Protein AF-Q8VH52-F1 (afdb_monomer)

Solvent-accessible surface area (backbone atoms only — not comparable to full-atom values): 9046 Å² total; per-residue (Å²): 134,91,80,90,78,45,67,49,81,44,83,46,61,55,98,94,57,79,72,43,77,44,71,49,80,47,92,81,76,90,81,81,52,74,69,54,49,55,52,47,55,60,57,56,54,27,77,76,33,94,82,58,62,75,75,91,72,54,71,69,55,52,51,52,53,51,50,51,53,51,50,55,52,49,52,54,51,50,51,51,52,51,34,35,74,73,63,80,37,84,81,51,71,66,61,52,50,51,53,51,52,60,60,67,69,57,79,91,70,61,67,69,62,49,50,54,53,49,52,53,52,51,52,51,54,51,50,52,53,49,50,50,53,50,52,53,51,51,49,55,52,48,55,56,61,74,74,105

Sequence (148 aa):
RMSIKAYVSTLMGVPGGTMGVMFTPLTVKYAYYDTERIGVDLIMKTCFSPNRVIGLSSDLQQVGGASARIQDALSTVLQYAEDVLSGKVSADNTVGRFLMSLVNQVPKIVPDDFETMLNSNINDLLMVTYLANLTQSQIALNEKLVNL

Organism: Mus musculus (NCBI:txid10090)

Foldseek 3Di:
DDDDWDWDWDWDDDVPDDIDIDTDTDDDDDDDDPVRVVVVVVQVVLVVDPVSDDDDDDPVVVVVVVVVVVVVVVVVVVVVVVCCVVVVDPDDPVVVVVVVVVVVVDDDDDVVVVVVVVVVVVVVVVVVVVVVVVVVVVVVVVVVVVVD

Mean predicted aligned error: 9.41 Å

Nearest PDB structures (foldseek):
  8ppl-assembly1_I4  TM=9.480E-01  e=5.159E-19  Homo sapiens
  1z2b-assembly1_E  TM=2.482E-01  e=8.030E-01  Rattus norvegicus
  3t9q-assembly1_B  TM=3.185E-01  e=6.478E+00  Bacillus subtilis
  3t91-assembly1_B  TM=2.754E-01  e=5.686E+00  Bacillus subtilis

Structure (mmCIF, N/CA/C/O backbone):
data_AF-Q8VH52-F1
#
_entry.id   AF-Q8VH52-F1
#
loop_
_atom_site.group_PDB
_atom_site.id
_atom_site.type_symbol
_atom_site.label_atom_id
_atom_site.label_alt_id
_atom_site.label_comp_id
_atom_site.label_asym_id
_atom_site.label_entity_id
_atom_site.label_seq_id
_atom_site.pdbx_PDB_ins_code
_atom_site.Cartn_x
_atom_site.Cartn_y
_atom_site.Cartn_z
_atom_site.occupancy
_atom_site.B_iso_or_equiv
_atom_site.auth_seq_id
_atom_site.auth_comp_id
_atom_site.auth_asym_id
_atom_site.auth_atom_id
_atom_site.pdbx_PDB_model_num
ATOM 1 N N . ARG A 1 1 ? 11.566 12.286 -22.609 1.00 43.44 1 ARG A N 1
ATOM 2 C CA . ARG A 1 1 ? 11.737 10.959 -21.963 1.00 43.44 1 ARG A CA 1
ATOM 3 C C . ARG A 1 1 ? 13.170 10.877 -21.452 1.00 43.44 1 ARG A C 1
ATOM 5 O O . ARG A 1 1 ? 14.073 10.953 -22.272 1.00 43.44 1 ARG A O 1
ATOM 12 N N . MET A 1 2 ? 13.378 10.814 -20.136 1.00 66.06 2 MET A N 1
ATOM 13 C CA . MET A 1 2 ? 14.716 10.700 -19.540 1.00 66.06 2 MET A CA 1
ATOM 14 C C . MET A 1 2 ? 15.215 9.262 -19.737 1.00 66.06 2 MET A C 1
ATOM 16 O O . MET A 1 2 ? 14.566 8.333 -19.264 1.00 66.06 2 MET A O 1
ATOM 20 N N . SER A 1 3 ? 16.314 9.056 -20.465 1.00 81.75 3 SER A N 1
ATOM 21 C CA . SER A 1 3 ? 16.916 7.726 -20.618 1.00 81.75 3 SER A CA 1
ATOM 22 C C . SER A 1 3 ? 18.096 7.583 -19.664 1.00 81.75 3 SER A C 1
ATOM 24 O O . SER A 1 3 ? 19.125 8.223 -19.873 1.00 81.75 3 SER A O 1
ATOM 26 N N . ILE A 1 4 ? 17.959 6.739 -18.643 1.00 87.56 4 ILE A N 1
ATOM 27 C CA . ILE A 1 4 ? 19.062 6.376 -17.748 1.00 87.56 4 ILE A CA 1
ATOM 28 C C . ILE A 1 4 ? 19.794 5.194 -18.378 1.00 87.56 4 ILE A C 1
ATOM 30 O O . ILE A 1 4 ? 19.190 4.160 -18.658 1.00 87.56 4 ILE A O 1
ATOM 34 N N . LYS A 1 5 ? 21.087 5.372 -18.654 1.00 90.94 5 LYS A N 1
ATOM 35 C CA . LYS A 1 5 ? 21.950 4.359 -19.267 1.00 90.94 5 LYS A CA 1
ATOM 36 C C . LYS A 1 5 ? 23.249 4.289 -18.476 1.00 90.94 5 LYS A C 1
ATOM 38 O O . LYS A 1 5 ? 23.826 5.330 -18.174 1.00 90.94 5 LYS A O 1
ATOM 43 N N . ALA A 1 6 ? 23.695 3.080 -18.160 1.00 92.00 6 ALA A N 1
ATOM 44 C CA . ALA A 1 6 ? 25.001 2.841 -17.562 1.00 92.00 6 ALA A CA 1
ATOM 45 C C . ALA A 1 6 ? 25.931 2.235 -18.612 1.00 92.00 6 ALA A C 1
ATOM 47 O O . ALA A 1 6 ? 25.495 1.444 -19.449 1.00 92.00 6 ALA A O 1
ATOM 48 N N . TYR A 1 7 ? 27.206 2.605 -18.562 1.00 93.06 7 TYR A N 1
ATOM 49 C CA . TYR A 1 7 ? 28.235 2.085 -19.452 1.00 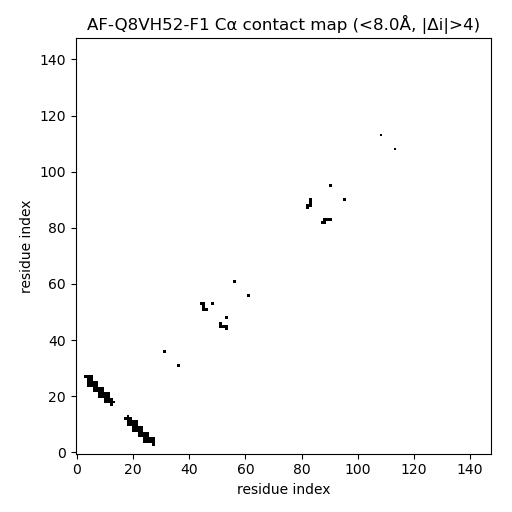93.06 7 TYR A CA 1
ATOM 50 C C . TYR A 1 7 ? 29.500 1.791 -18.655 1.00 93.06 7 TYR A C 1
ATOM 52 O O . TYR A 1 7 ? 29.804 2.501 -17.698 1.00 93.06 7 TYR A O 1
ATOM 60 N N . VAL A 1 8 ? 30.253 0.784 -19.086 1.00 93.44 8 VAL A N 1
ATOM 61 C CA . VAL A 1 8 ? 31.621 0.534 -18.621 1.00 93.44 8 VAL A CA 1
ATOM 62 C C . VAL A 1 8 ? 32.587 0.775 -19.776 1.00 93.44 8 VAL A C 1
ATOM 64 O O . VAL A 1 8 ? 32.347 0.307 -20.892 1.00 93.44 8 VAL A O 1
ATOM 67 N N . SER A 1 9 ? 33.651 1.542 -19.533 1.00 89.06 9 SER A N 1
ATOM 68 C CA . SER A 1 9 ? 34.693 1.765 -20.532 1.00 89.06 9 SER A CA 1
ATOM 69 C C . SER A 1 9 ? 35.636 0.568 -20.577 1.00 89.06 9 SER A C 1
ATOM 71 O O . SER A 1 9 ? 36.130 0.085 -19.561 1.00 89.06 9 SER A O 1
ATOM 73 N N . THR A 1 10 ? 35.884 0.077 -21.780 1.00 84.44 10 THR A N 1
ATOM 74 C CA . THR A 1 10 ? 36.853 -0.976 -22.058 1.00 84.44 10 THR A CA 1
ATOM 75 C C . THR A 1 10 ? 37.882 -0.389 -23.011 1.00 84.44 10 THR A C 1
ATOM 77 O O . THR A 1 10 ? 37.543 0.068 -24.106 1.00 84.44 10 THR A O 1
ATOM 80 N N . LEU A 1 11 ? 39.135 -0.326 -22.561 1.00 80.56 11 LEU A N 1
ATOM 81 C CA . LEU A 1 11 ? 40.247 0.122 -23.393 1.00 80.56 11 LEU A CA 1
ATOM 82 C C . LEU A 1 11 ? 40.489 -0.936 -24.466 1.00 80.56 11 LEU A C 1
ATOM 84 O O . LEU A 1 11 ? 40.694 -2.107 -24.152 1.00 80.56 11 LEU A O 1
ATOM 88 N N . MET A 1 12 ? 40.457 -0.518 -25.724 1.00 75.25 12 MET A N 1
ATOM 89 C CA . MET A 1 12 ? 40.732 -1.378 -26.861 1.00 75.25 12 MET A CA 1
ATOM 90 C C . MET A 1 12 ? 41.853 -0.733 -27.673 1.00 75.25 12 MET A C 1
ATOM 92 O O . MET A 1 12 ? 41.703 0.356 -28.221 1.00 75.25 12 MET A O 1
ATOM 96 N N . GLY A 1 13 ? 43.013 -1.377 -27.712 1.00 71.25 13 GLY A N 1
ATOM 97 C CA . GLY A 1 13 ? 44.184 -0.866 -28.412 1.00 71.25 13 GLY A CA 1
ATOM 98 C C . GLY A 1 13 ? 45.113 -2.000 -28.816 1.00 71.25 13 GLY A C 1
ATOM 99 O O . GLY A 1 13 ? 45.155 -3.042 -28.167 1.00 71.25 13 GLY A O 1
ATOM 100 N N . VAL A 1 14 ? 45.847 -1.788 -29.903 1.00 70.31 14 VAL A N 1
ATOM 101 C CA . VAL A 1 14 ? 46.898 -2.692 -30.387 1.00 70.31 14 VAL A CA 1
ATOM 102 C C . VAL A 1 14 ? 48.243 -2.175 -29.850 1.00 70.31 14 VAL A C 1
ATOM 104 O O . VAL A 1 14 ? 48.413 -0.951 -29.801 1.00 70.31 14 VAL A O 1
ATOM 107 N N . PRO A 1 15 ? 49.205 -3.030 -29.443 1.00 68.62 15 PRO A N 1
ATOM 108 C CA . PRO A 1 15 ? 50.511 -2.561 -28.978 1.00 68.62 15 PRO A CA 1
ATOM 109 C C . PRO A 1 15 ? 51.189 -1.674 -30.037 1.00 68.62 15 PRO A C 1
ATOM 111 O O . PRO A 1 15 ? 51.459 -2.133 -31.143 1.00 68.62 15 PRO A O 1
ATOM 114 N N . GLY A 1 16 ? 51.430 -0.398 -29.710 1.00 71.50 16 GLY A N 1
ATOM 115 C CA . GLY A 1 16 ? 52.060 0.587 -30.604 1.00 71.50 16 GLY A CA 1
ATOM 116 C C . GLY A 1 16 ? 51.114 1.476 -31.433 1.00 71.50 16 GLY A C 1
ATOM 117 O O . GLY A 1 16 ? 51.608 2.306 -32.190 1.00 71.50 16 GLY A O 1
ATOM 118 N N . GLY A 1 17 ? 49.786 1.343 -31.300 1.00 72.62 17 GLY A N 1
ATOM 119 C CA . GLY A 1 17 ? 48.789 2.170 -32.005 1.00 72.62 17 GLY A CA 1
ATOM 120 C C . GLY A 1 17 ? 47.932 3.064 -31.093 1.00 72.62 17 GLY A C 1
ATOM 121 O O . GLY A 1 17 ? 48.093 3.079 -29.873 1.00 72.62 17 GLY A O 1
ATOM 122 N N . THR A 1 18 ? 46.987 3.808 -31.683 1.00 68.56 18 THR A N 1
ATOM 123 C CA . THR A 1 18 ? 46.019 4.641 -30.944 1.00 68.56 18 THR A CA 1
ATOM 124 C C . THR A 1 18 ? 45.131 3.773 -30.052 1.00 68.56 18 THR A C 1
ATOM 126 O O . THR A 1 18 ? 44.459 2.860 -30.531 1.00 68.56 18 THR A O 1
ATOM 129 N N . MET A 1 19 ? 45.102 4.067 -28.751 1.00 71.00 19 MET A N 1
ATOM 130 C CA . MET A 1 19 ? 44.190 3.411 -27.815 1.00 71.00 19 MET A CA 1
ATOM 131 C C . MET A 1 19 ? 42.778 3.982 -27.985 1.00 71.00 19 MET A C 1
ATOM 133 O O . MET A 1 19 ? 42.537 5.153 -27.698 1.00 71.00 19 MET A O 1
ATOM 137 N N . GLY A 1 20 ? 41.847 3.161 -28.468 1.00 76.94 20 GLY A N 1
ATOM 138 C CA . GLY A 1 20 ? 40.423 3.471 -28.490 1.00 76.94 20 GLY A CA 1
ATOM 139 C C . GLY A 1 20 ? 39.759 3.120 -27.159 1.00 76.94 20 GLY A C 1
ATOM 140 O O . GLY A 1 20 ? 40.196 2.228 -26.432 1.00 76.94 20 GLY A O 1
ATOM 141 N N . VAL A 1 21 ? 38.669 3.810 -26.836 1.00 81.44 21 VAL A N 1
ATOM 142 C CA . VAL A 1 21 ? 37.789 3.450 -25.717 1.00 81.44 21 VAL A CA 1
ATOM 143 C C . VAL A 1 21 ? 36.444 3.002 -26.272 1.00 81.44 21 VAL A C 1
ATOM 145 O O . VAL A 1 21 ? 35.812 3.725 -27.039 1.00 81.44 21 VAL A O 1
ATOM 148 N N . MET A 1 22 ? 36.004 1.804 -25.893 1.00 86.44 22 MET A N 1
ATOM 149 C CA . MET A 1 22 ? 34.665 1.305 -26.192 1.00 86.44 22 MET A CA 1
ATOM 150 C C . MET A 1 22 ? 33.810 1.383 -24.930 1.00 86.44 22 MET A C 1
ATOM 152 O O . MET A 1 22 ? 34.266 1.035 -23.845 1.00 86.44 22 MET A O 1
ATOM 156 N N . PHE A 1 23 ? 32.564 1.831 -25.062 1.00 89.31 23 PHE A N 1
ATOM 157 C CA . PHE A 1 23 ? 31.602 1.832 -23.964 1.00 89.31 23 PHE A CA 1
ATOM 158 C C . PHE A 1 23 ? 30.639 0.662 -24.129 1.00 89.31 23 PHE A C 1
ATOM 160 O O . PHE A 1 23 ? 29.807 0.658 -25.036 1.00 89.31 23 PHE A O 1
ATOM 167 N N . THR A 1 24 ? 30.735 -0.320 -23.237 1.00 89.25 24 THR A N 1
ATOM 168 C CA . THR A 1 24 ? 29.814 -1.459 -23.217 1.00 89.25 24 THR A CA 1
ATOM 169 C C . THR A 1 24 ? 28.579 -1.087 -22.388 1.00 89.25 24 THR A C 1
ATOM 171 O O . THR A 1 24 ? 28.739 -0.709 -21.222 1.00 89.25 24 THR A O 1
ATOM 174 N N . PRO A 1 25 ? 27.354 -1.137 -22.949 1.00 91.44 25 PRO A N 1
ATOM 175 C CA . PRO A 1 25 ? 26.139 -0.781 -22.222 1.00 91.44 25 PRO A CA 1
ATOM 176 C C . PRO A 1 25 ? 25.805 -1.818 -21.145 1.00 91.44 25 PRO A C 1
ATOM 178 O O . PRO A 1 25 ? 25.885 -3.023 -21.378 1.00 91.44 25 PRO A O 1
ATOM 181 N N . LEU A 1 26 ? 25.375 -1.340 -19.979 1.00 92.56 26 LEU A N 1
ATOM 182 C CA . LEU A 1 26 ? 24.938 -2.157 -18.850 1.00 92.56 26 LEU A CA 1
ATOM 183 C C . LEU A 1 26 ? 23.438 -1.982 -18.595 1.00 92.56 26 LEU A C 1
ATOM 185 O O . LEU A 1 26 ? 22.868 -0.907 -18.799 1.00 92.56 26 LEU A O 1
ATOM 189 N N . THR A 1 27 ? 22.795 -3.048 -18.112 1.00 90.19 27 THR A N 1
ATOM 190 C CA . THR A 1 27 ? 21.394 -2.990 -17.676 1.00 90.19 27 THR A CA 1
ATOM 191 C C . THR A 1 27 ? 21.308 -2.315 -16.313 1.00 90.19 27 THR A C 1
ATOM 193 O O . THR A 1 27 ? 21.905 -2.784 -15.347 1.00 90.19 27 THR A O 1
ATOM 196 N N . VAL A 1 28 ? 20.535 -1.235 -16.228 1.00 92.06 28 VAL A N 1
ATOM 197 C CA . VAL A 1 28 ? 20.250 -0.543 -14.967 1.00 92.06 28 VAL A CA 1
ATOM 198 C C . VAL A 1 28 ? 18.956 -1.094 -14.382 1.00 92.06 28 VAL A C 1
ATOM 200 O O . VAL A 1 28 ? 17.958 -1.228 -15.090 1.00 92.06 28 VAL A O 1
ATOM 203 N N . LYS A 1 29 ? 18.965 -1.405 -13.087 1.00 91.94 29 LYS A N 1
ATOM 204 C CA . LYS A 1 29 ? 17.775 -1.764 -12.312 1.00 91.94 29 LYS A CA 1
ATOM 205 C C . LYS A 1 29 ? 17.755 -0.925 -11.043 1.00 91.94 29 LYS A C 1
ATOM 207 O O . LYS A 1 29 ? 18.807 -0.693 -10.453 1.00 91.94 29 LYS A O 1
ATOM 212 N N . TYR A 1 30 ? 16.571 -0.493 -10.627 1.00 89.38 30 TYR A N 1
ATOM 213 C CA . TYR A 1 30 ? 16.394 0.108 -9.312 1.00 89.38 30 TYR A CA 1
ATOM 214 C C . TYR A 1 30 ? 16.320 -1.003 -8.270 1.00 89.38 30 TYR A C 1
ATOM 216 O O . TYR A 1 30 ? 15.487 -1.901 -8.385 1.00 89.38 30 TYR A O 1
ATOM 224 N N . ALA A 1 31 ? 17.199 -0.935 -7.280 1.00 91.88 31 ALA A N 1
ATOM 225 C CA . ALA A 1 31 ? 17.077 -1.686 -6.043 1.00 91.88 31 ALA A CA 1
ATOM 226 C C . ALA A 1 31 ? 16.645 -0.691 -4.967 1.00 91.88 31 ALA A C 1
ATOM 228 O O . ALA A 1 31 ? 17.209 0.397 -4.899 1.00 91.88 31 ALA A O 1
ATOM 229 N N . TYR A 1 32 ? 15.631 -1.046 -4.188 1.00 91.38 32 TYR A N 1
ATOM 230 C CA . TYR A 1 32 ? 15.074 -0.191 -3.146 1.00 91.38 32 TYR A CA 1
ATOM 231 C C . TYR A 1 32 ? 14.832 -1.005 -1.881 1.00 91.38 32 TYR A C 1
ATOM 233 O O . TYR A 1 32 ? 14.557 -2.206 -1.946 1.00 91.38 32 TYR A O 1
ATOM 241 N N .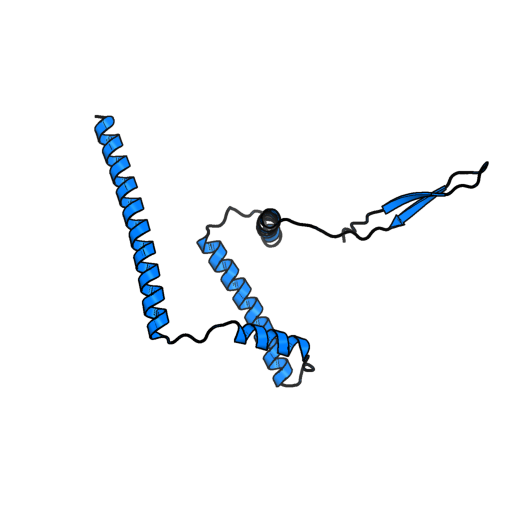 TYR A 1 33 ? 14.914 -0.329 -0.739 1.00 94.12 33 TYR A N 1
ATOM 242 C CA . TYR A 1 33 ? 14.511 -0.871 0.559 1.00 94.12 33 TYR A CA 1
ATOM 243 C C . TYR A 1 33 ? 13.040 -0.551 0.850 1.00 94.12 33 TYR A C 1
ATOM 245 O O . TYR A 1 33 ? 12.461 0.357 0.252 1.00 94.12 33 TYR A O 1
ATOM 253 N N . ASP A 1 34 ? 12.426 -1.263 1.796 1.00 88.75 34 ASP A N 1
ATOM 254 C CA . ASP A 1 34 ? 11.007 -1.064 2.123 1.00 88.75 34 ASP A CA 1
ATOM 255 C C . ASP A 1 34 ? 10.708 0.357 2.622 1.00 88.75 34 ASP A C 1
ATOM 257 O O . ASP A 1 34 ? 9.715 0.967 2.224 1.00 88.75 34 ASP A O 1
ATOM 261 N N . THR A 1 35 ? 11.600 0.936 3.429 1.00 91.62 35 THR A N 1
ATOM 262 C CA . THR A 1 35 ? 11.466 2.316 3.925 1.00 91.62 35 THR A CA 1
ATOM 263 C C . THR A 1 35 ? 11.601 3.348 2.807 1.00 91.62 35 THR A C 1
ATOM 265 O O . THR A 1 35 ? 10.836 4.313 2.756 1.00 91.62 35 THR A O 1
ATOM 268 N N . GLU A 1 36 ? 12.526 3.124 1.873 1.00 92.31 36 GLU A N 1
ATOM 269 C CA . GLU A 1 36 ? 12.703 3.965 0.689 1.00 92.31 36 GLU A CA 1
ATOM 270 C C . GLU A 1 36 ? 11.460 3.911 -0.198 1.00 92.31 36 GLU A C 1
ATOM 272 O O . GLU A 1 36 ? 10.959 4.950 -0.620 1.00 92.31 36 GLU A O 1
ATOM 277 N N . ARG A 1 37 ? 10.899 2.718 -0.416 1.00 90.81 37 ARG A N 1
ATOM 278 C CA . ARG A 1 37 ? 9.675 2.536 -1.199 1.00 90.81 37 ARG A CA 1
ATOM 279 C C . ARG A 1 37 ? 8.501 3.328 -0.623 1.00 90.81 37 ARG A C 1
ATOM 281 O O . ARG A 1 37 ? 7.771 3.950 -1.392 1.00 90.81 37 ARG A O 1
ATOM 288 N N . ILE A 1 38 ? 8.319 3.323 0.698 1.00 89.38 38 ILE A N 1
ATOM 289 C CA . ILE A 1 38 ? 7.255 4.093 1.364 1.00 89.38 38 ILE A CA 1
ATOM 290 C C . ILE A 1 38 ? 7.468 5.598 1.150 1.00 89.38 38 ILE A C 1
ATOM 292 O O . ILE A 1 38 ? 6.533 6.310 0.778 1.00 89.38 38 ILE A O 1
ATOM 296 N N . GLY A 1 39 ? 8.704 6.079 1.322 1.00 89.00 39 GLY A N 1
ATOM 297 C CA . GLY A 1 39 ? 9.049 7.480 1.071 1.00 89.00 39 GLY A CA 1
ATOM 298 C C . GLY A 1 39 ? 8.817 7.889 -0.386 1.00 89.00 39 GLY A C 1
ATOM 299 O O . GLY A 1 39 ? 8.228 8.935 -0.656 1.00 89.00 39 GLY A O 1
ATOM 300 N N . VAL A 1 40 ? 9.215 7.038 -1.334 1.00 91.19 40 VAL A N 1
ATOM 301 C CA . VAL A 1 40 ? 9.020 7.269 -2.769 1.00 91.19 40 VAL A CA 1
ATOM 302 C C . VAL A 1 40 ? 7.536 7.253 -3.145 1.00 91.19 40 VAL A C 1
ATOM 304 O O . VAL A 1 40 ? 7.132 8.117 -3.918 1.00 91.19 40 VAL A O 1
ATOM 307 N N . ASP A 1 41 ? 6.702 6.361 -2.590 1.00 88.12 41 ASP A N 1
ATOM 308 C CA . ASP A 1 41 ? 5.241 6.371 -2.824 1.00 88.12 41 ASP A CA 1
ATOM 309 C C . ASP A 1 41 ? 4.617 7.694 -2.359 1.00 88.12 41 ASP A C 1
ATOM 311 O O . ASP A 1 41 ? 3.809 8.288 -3.077 1.00 88.12 41 ASP A O 1
ATOM 315 N N . LEU A 1 42 ? 5.040 8.213 -1.199 1.00 86.94 42 LEU A N 1
ATOM 316 C CA . LEU A 1 42 ? 4.577 9.509 -0.701 1.00 86.94 42 LEU A CA 1
ATOM 317 C C . LEU A 1 42 ? 5.008 10.662 -1.620 1.00 86.94 42 LEU A C 1
ATOM 319 O O . LEU A 1 42 ? 4.188 11.513 -1.962 1.00 86.94 42 LEU A O 1
ATOM 323 N N . ILE A 1 43 ? 6.265 10.673 -2.073 1.00 89.94 43 ILE A N 1
ATOM 324 C CA . ILE A 1 43 ? 6.774 11.696 -3.000 1.00 89.94 43 ILE A CA 1
ATOM 325 C C . ILE A 1 43 ? 6.056 11.608 -4.351 1.00 89.94 43 ILE A C 1
ATOM 327 O O . ILE A 1 43 ? 5.689 12.638 -4.917 1.00 89.94 43 ILE A O 1
ATOM 331 N N . MET A 1 44 ? 5.795 10.400 -4.853 1.00 88.56 44 MET A N 1
ATOM 332 C CA . MET A 1 44 ? 5.135 10.162 -6.137 1.00 88.56 44 MET A CA 1
ATOM 333 C C . MET A 1 44 ? 3.713 10.728 -6.173 1.00 88.56 44 MET A C 1
ATOM 335 O O . MET A 1 44 ? 3.280 11.220 -7.218 1.00 88.56 44 MET A O 1
ATOM 339 N N . LYS A 1 45 ? 3.010 10.766 -5.032 1.00 85.88 45 LYS A N 1
ATOM 340 C CA . LYS A 1 45 ? 1.700 11.432 -4.931 1.00 85.88 45 LYS A CA 1
ATOM 341 C C . LYS A 1 45 ? 1.774 12.906 -5.351 1.00 85.88 45 LYS A C 1
ATOM 343 O O . LYS A 1 45 ? 0.807 13.430 -5.900 1.00 85.88 45 LYS A O 1
ATOM 348 N N . THR A 1 46 ? 2.925 13.565 -5.176 1.00 86.25 46 THR A N 1
ATOM 349 C CA . THR A 1 46 ? 3.138 14.996 -5.488 1.00 86.25 46 THR A CA 1
ATOM 350 C C . THR A 1 46 ? 2.948 15.301 -6.964 1.00 86.25 46 THR A C 1
ATOM 352 O O . THR A 1 46 ? 2.512 16.396 -7.314 1.00 86.25 46 THR A O 1
ATOM 355 N N . CYS A 1 47 ? 3.198 14.322 -7.834 1.00 85.69 47 CYS A N 1
ATOM 356 C CA . CYS A 1 47 ? 2.973 14.455 -9.269 1.00 85.69 47 CYS A CA 1
ATOM 357 C C . CYS A 1 47 ? 1.492 14.620 -9.638 1.00 85.69 47 CYS A C 1
ATOM 359 O O . CYS A 1 47 ? 1.205 15.180 -10.693 1.00 85.69 47 CYS A O 1
ATOM 361 N N . PHE A 1 48 ? 0.570 14.160 -8.788 1.00 82.06 48 PHE A N 1
ATOM 362 C CA . PHE A 1 48 ? -0.875 14.267 -9.005 1.00 82.06 48 PHE A CA 1
ATOM 363 C C . PHE A 1 48 ? -1.476 15.548 -8.403 1.00 82.06 48 PHE A C 1
ATOM 365 O O . PHE A 1 48 ? -2.625 15.875 -8.687 1.00 82.06 48 PHE A O 1
ATOM 372 N N . SER A 1 49 ? -0.712 16.290 -7.592 1.00 84.12 49 SER A N 1
ATOM 373 C CA . SER A 1 49 ? -1.141 17.579 -7.039 1.00 84.12 49 SER A CA 1
ATOM 374 C C . SER A 1 49 ? -0.910 18.701 -8.063 1.00 84.12 49 SER A C 1
ATOM 376 O O . SER A 1 49 ? 0.212 18.836 -8.562 1.00 84.12 49 SER A O 1
ATOM 378 N N . PRO A 1 50 ? -1.912 19.554 -8.359 1.00 82.00 50 PRO A N 1
ATOM 379 C CA . PRO A 1 50 ? -1.796 20.608 -9.372 1.00 82.00 50 PRO A CA 1
ATOM 380 C C . PRO A 1 50 ? -0.678 21.614 -9.064 1.00 82.00 50 PRO A C 1
ATOM 382 O O . PRO A 1 50 ? 0.020 22.059 -9.972 1.00 82.00 50 PRO A O 1
ATOM 385 N N . ASN A 1 51 ? -0.445 21.904 -7.781 1.00 85.19 51 ASN A N 1
ATOM 386 C CA . ASN A 1 51 ? 0.606 22.825 -7.341 1.00 85.19 51 ASN A CA 1
ATOM 387 C C . ASN A 1 51 ? 1.918 22.114 -6.971 1.00 85.19 51 ASN A C 1
ATOM 389 O O . ASN A 1 51 ? 2.845 22.773 -6.512 1.00 85.19 51 ASN A O 1
ATOM 393 N N . ARG A 1 52 ? 2.010 20.783 -7.140 1.00 83.25 52 ARG A N 1
ATOM 394 C CA . ARG A 1 52 ? 3.152 19.953 -6.701 1.00 83.25 52 ARG A CA 1
ATOM 395 C C . ARG A 1 52 ? 3.542 20.155 -5.233 1.00 83.25 52 ARG A C 1
ATOM 397 O O . ARG A 1 52 ? 4.707 20.035 -4.865 1.00 83.25 52 ARG A O 1
ATOM 404 N N . VAL A 1 53 ? 2.555 20.444 -4.394 1.00 79.38 53 VAL A N 1
ATOM 405 C CA . VAL A 1 53 ? 2.710 20.518 -2.942 1.00 79.38 53 VAL A CA 1
ATOM 406 C C . VAL A 1 53 ? 1.738 19.526 -2.327 1.00 79.38 53 VAL A C 1
ATOM 408 O O . VAL A 1 53 ? 0.570 19.472 -2.723 1.00 79.38 53 VAL A O 1
ATOM 411 N N . ILE A 1 54 ? 2.228 18.739 -1.373 1.00 80.75 54 ILE A N 1
ATOM 412 C CA . ILE A 1 54 ? 1.409 17.884 -0.515 1.00 80.75 54 ILE A CA 1
ATOM 413 C C . ILE A 1 54 ? 1.885 18.082 0.921 1.00 80.75 54 ILE A C 1
ATOM 415 O O . ILE A 1 54 ? 3.087 18.078 1.181 1.00 80.75 54 ILE A O 1
ATOM 419 N N . GLY A 1 55 ? 0.943 18.276 1.841 1.00 79.31 55 GLY A N 1
ATOM 420 C CA . GLY A 1 55 ? 1.215 18.192 3.273 1.00 79.31 55 GLY A CA 1
ATOM 421 C C . GLY A 1 55 ? 1.287 16.740 3.751 1.00 79.31 55 GLY A C 1
ATOM 422 O O . GLY A 1 55 ? 0.806 15.823 3.083 1.00 79.31 55 GLY A O 1
ATOM 423 N N . LEU A 1 56 ? 1.854 16.526 4.938 1.00 79.69 56 LEU A N 1
ATOM 424 C CA . LEU A 1 56 ? 1.763 15.232 5.615 1.00 79.69 56 LEU A CA 1
ATOM 425 C C . LEU A 1 56 ? 0.281 14.901 5.842 1.00 79.69 56 LEU A C 1
ATOM 427 O O . LEU A 1 56 ? -0.435 15.645 6.509 1.00 79.69 56 LEU A O 1
ATOM 431 N N . SER A 1 57 ? -0.188 13.821 5.217 1.00 81.69 57 SER A N 1
ATOM 432 C CA . SER A 1 57 ? -1.571 13.351 5.347 1.00 81.69 57 SER A CA 1
ATOM 433 C C . SER A 1 57 ? -1.728 12.593 6.660 1.00 81.69 57 SER A C 1
ATOM 435 O O . SER A 1 57 ? -0.814 11.856 7.033 1.00 81.69 57 SER A O 1
ATOM 437 N N . SER A 1 58 ? -2.881 12.716 7.322 1.00 89.56 58 SER A N 1
ATOM 438 C CA . SER A 1 58 ? -3.157 11.899 8.509 1.00 89.56 58 SER A CA 1
ATOM 439 C C . SER A 1 58 ? -3.249 10.418 8.142 1.00 89.56 58 SER A C 1
ATOM 441 O O . SER A 1 58 ? -3.623 10.072 7.018 1.00 89.56 58 SER A O 1
ATOM 443 N N . ASP A 1 59 ? -2.950 9.530 9.089 1.00 88.81 59 ASP A N 1
ATOM 444 C CA . ASP A 1 59 ? -2.964 8.084 8.836 1.00 88.81 59 ASP A CA 1
ATOM 445 C C . ASP A 1 59 ? -4.331 7.609 8.323 1.00 88.81 59 ASP A C 1
ATOM 447 O O . ASP A 1 59 ? -4.415 6.844 7.362 1.00 88.81 59 ASP A O 1
ATOM 451 N N . LEU A 1 60 ? -5.424 8.157 8.865 1.00 90.75 60 LEU A N 1
ATOM 452 C CA . LEU A 1 60 ? -6.777 7.835 8.410 1.00 90.75 60 LEU A CA 1
ATOM 453 C C . LEU A 1 60 ? -7.036 8.283 6.961 1.00 90.75 60 LEU A C 1
ATOM 455 O O . LEU A 1 60 ? -7.671 7.561 6.193 1.00 90.75 60 LEU A O 1
ATOM 459 N N . GLN A 1 61 ? -6.514 9.444 6.552 1.00 88.94 61 GLN A N 1
ATOM 460 C CA . GLN A 1 61 ? -6.591 9.880 5.154 1.00 88.94 61 GLN A CA 1
ATOM 461 C C . GLN A 1 61 ? -5.780 8.962 4.235 1.00 88.94 61 GLN A C 1
ATOM 463 O O . GLN A 1 61 ? -6.217 8.672 3.120 1.00 88.94 61 GLN A O 1
ATOM 468 N N . GLN A 1 62 ? -4.623 8.475 4.691 1.00 88.00 62 GLN A N 1
ATOM 469 C CA . GLN A 1 62 ? -3.825 7.519 3.923 1.00 88.00 62 GLN A CA 1
ATOM 470 C C . GLN A 1 62 ? -4.569 6.192 3.729 1.00 88.00 62 GLN A C 1
ATOM 472 O O . GLN A 1 62 ? -4.567 5.661 2.616 1.00 88.00 62 GLN A O 1
ATOM 477 N N . VAL A 1 63 ? -5.262 5.698 4.763 1.00 92.56 63 VAL A N 1
ATOM 478 C CA . VAL A 1 63 ? -6.129 4.508 4.681 1.00 92.56 63 VAL A CA 1
ATOM 479 C C . VAL A 1 63 ? -7.299 4.737 3.721 1.00 92.56 63 VAL A C 1
ATOM 481 O O . VAL A 1 63 ? -7.578 3.882 2.877 1.00 92.56 63 VAL A O 1
ATOM 484 N N . GLY A 1 64 ? -7.945 5.905 3.774 1.00 92.69 64 GLY A N 1
ATOM 485 C CA . GLY A 1 64 ? -9.001 6.274 2.826 1.00 92.69 64 GLY A CA 1
ATOM 486 C C . GLY A 1 64 ? -8.506 6.281 1.376 1.00 92.69 64 GLY A C 1
ATOM 487 O O . GLY A 1 64 ? -9.125 5.682 0.499 1.00 92.69 64 GLY A O 1
ATOM 488 N N . GLY A 1 65 ? -7.334 6.870 1.125 1.00 89.50 65 GLY A N 1
ATOM 489 C CA . GLY A 1 65 ? -6.706 6.865 -0.199 1.00 89.50 65 GLY A CA 1
ATOM 490 C C . GLY A 1 65 ? -6.292 5.467 -0.671 1.00 89.50 65 GLY A C 1
ATOM 491 O O . GLY A 1 65 ? -6.430 5.143 -1.848 1.00 89.50 65 GLY A O 1
ATOM 492 N N . ALA A 1 66 ? -5.811 4.606 0.230 1.00 90.50 66 ALA A N 1
ATOM 493 C CA . ALA A 1 66 ? -5.536 3.208 -0.092 1.00 90.50 66 ALA A CA 1
ATOM 494 C C . ALA A 1 66 ? -6.821 2.449 -0.461 1.00 90.50 66 ALA A C 1
ATOM 496 O O . ALA A 1 66 ? -6.817 1.695 -1.431 1.00 90.50 66 ALA A O 1
ATOM 497 N N . SER A 1 67 ? -7.919 2.710 0.250 1.00 94.44 67 SER A N 1
ATOM 498 C CA . SER A 1 67 ? -9.233 2.120 -0.029 1.00 94.44 67 SER A CA 1
ATOM 499 C C . SER A 1 67 ? -9.757 2.532 -1.407 1.00 94.44 67 SER A C 1
ATOM 501 O O . SER A 1 67 ? -10.204 1.676 -2.165 1.00 94.44 67 SER A O 1
ATOM 503 N N . ALA A 1 68 ? -9.611 3.809 -1.780 1.00 94.19 68 ALA A N 1
ATOM 504 C CA . ALA A 1 68 ? -9.948 4.290 -3.121 1.00 94.19 68 ALA A CA 1
ATOM 505 C C . ALA A 1 68 ? -9.107 3.599 -4.211 1.00 94.19 68 ALA A C 1
ATOM 507 O O . ALA A 1 68 ? -9.652 3.108 -5.194 1.00 94.19 68 ALA A O 1
ATOM 508 N N . ARG A 1 69 ? -7.788 3.446 -4.000 1.00 92.31 69 ARG A N 1
ATOM 509 C CA . ARG A 1 69 ? -6.922 2.698 -4.935 1.00 92.31 69 ARG A CA 1
ATOM 510 C C . ARG A 1 69 ? -7.364 1.240 -5.106 1.00 92.31 69 ARG A C 1
ATOM 512 O O . ARG A 1 69 ? -7.315 0.719 -6.217 1.00 92.31 69 ARG A O 1
ATOM 519 N N . ILE A 1 70 ? -7.776 0.576 -4.023 1.00 95.44 70 ILE A N 1
ATOM 520 C CA . ILE A 1 70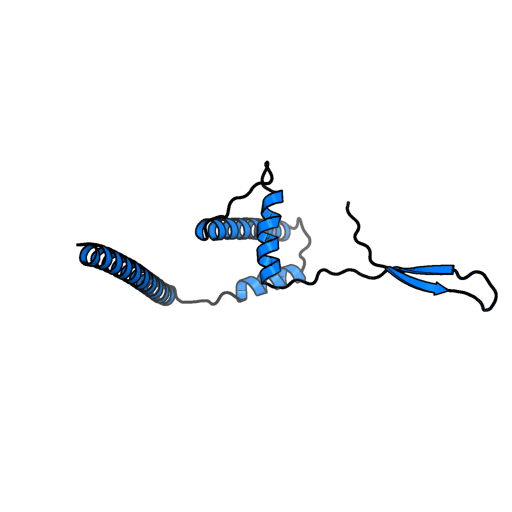 ? -8.302 -0.797 -4.076 1.00 95.44 70 ILE A CA 1
ATOM 521 C C . ILE A 1 70 ? -9.624 -0.828 -4.851 1.00 95.44 70 ILE A C 1
ATOM 523 O O . ILE A 1 70 ? -9.811 -1.709 -5.686 1.00 95.44 70 ILE A O 1
ATOM 527 N N . GLN A 1 71 ? -10.512 0.141 -4.623 1.00 95.75 71 GLN A N 1
ATOM 528 C CA . GLN A 1 71 ? -11.778 0.261 -5.345 1.00 95.75 71 GLN A CA 1
ATOM 529 C C . GLN A 1 71 ? -11.563 0.433 -6.856 1.00 95.75 71 GLN A C 1
ATOM 531 O O . GLN A 1 71 ? -12.191 -0.277 -7.640 1.00 95.75 71 GLN A O 1
ATOM 536 N N . ASP A 1 72 ? -10.642 1.305 -7.270 1.00 95.62 72 ASP A N 1
ATOM 537 C CA . ASP A 1 72 ? -10.314 1.525 -8.685 1.00 95.62 72 ASP A CA 1
ATOM 538 C C . ASP A 1 72 ? -9.726 0.264 -9.342 1.00 95.62 72 ASP A C 1
ATOM 540 O O . ASP A 1 72 ? -10.093 -0.114 -10.461 1.00 95.62 72 ASP A O 1
ATOM 544 N N . ALA A 1 73 ? -8.833 -0.432 -8.629 1.00 93.75 73 ALA A N 1
ATOM 545 C CA . ALA A 1 73 ? -8.257 -1.690 -9.093 1.00 93.75 73 ALA A CA 1
ATOM 546 C C . ALA A 1 73 ? -9.328 -2.783 -9.244 1.00 93.75 73 ALA A C 1
ATOM 548 O O . ALA A 1 73 ? -9.356 -3.478 -10.260 1.00 93.75 73 ALA A O 1
ATOM 549 N N . LEU A 1 74 ? -10.241 -2.905 -8.274 1.00 94.56 74 LEU A N 1
ATOM 550 C CA . LEU A 1 74 ? -11.367 -3.838 -8.342 1.00 94.56 74 LEU A CA 1
ATOM 551 C C . LEU A 1 74 ? -12.320 -3.497 -9.489 1.00 94.56 74 LEU A C 1
ATOM 553 O O . LEU A 1 74 ? -12.729 -4.403 -10.206 1.00 94.56 74 LEU A O 1
ATOM 557 N N . SER A 1 75 ? -12.622 -2.216 -9.710 1.00 95.56 75 SER A N 1
ATOM 558 C CA . SER A 1 75 ? -13.443 -1.762 -10.839 1.00 95.56 75 SER A CA 1
ATOM 559 C C . SER A 1 75 ? -12.840 -2.196 -12.181 1.00 95.56 75 SER A C 1
ATOM 561 O O . SER A 1 75 ? -13.527 -2.758 -13.032 1.00 95.56 75 SER A O 1
ATOM 563 N N . THR A 1 76 ? -11.519 -2.056 -12.331 1.00 93.25 76 THR A N 1
ATOM 564 C CA . THR A 1 76 ? -10.791 -2.507 -13.529 1.00 93.25 76 THR A CA 1
ATOM 565 C C . THR A 1 76 ? -10.879 -4.026 -13.721 1.00 93.25 76 THR A C 1
ATOM 567 O O . THR A 1 76 ? -11.076 -4.507 -14.837 1.00 93.25 76 THR A O 1
ATOM 570 N N . VAL A 1 77 ? -10.748 -4.796 -12.637 1.00 92.69 77 VAL A N 1
ATOM 571 C CA . VAL A 1 77 ? -10.846 -6.264 -12.671 1.00 92.69 77 VAL A CA 1
ATOM 572 C C . VAL A 1 77 ? -12.267 -6.733 -12.991 1.00 92.69 77 VAL A C 1
ATOM 574 O O . VAL A 1 77 ? -12.430 -7.666 -13.776 1.00 92.69 77 VAL A O 1
ATOM 577 N N . LEU A 1 78 ? -13.288 -6.089 -12.420 1.00 92.38 78 LEU A N 1
ATOM 578 C CA . LEU A 1 78 ? -14.694 -6.382 -12.703 1.00 92.38 78 LEU A CA 1
ATOM 579 C C . LEU A 1 78 ? -15.027 -6.100 -14.168 1.00 92.38 78 LEU A C 1
ATOM 581 O O . LEU A 1 78 ? -15.567 -6.974 -14.842 1.00 92.38 78 LEU A O 1
ATOM 585 N N . GLN A 1 79 ? -14.608 -4.942 -14.685 1.00 93.00 79 GLN A N 1
ATOM 586 C CA . GLN A 1 79 ? -14.777 -4.594 -16.094 1.00 93.00 79 GLN A CA 1
ATOM 587 C C . GLN A 1 79 ? -14.124 -5.639 -17.013 1.00 93.00 79 GLN A C 1
ATOM 589 O O . GLN A 1 79 ? -14.743 -6.107 -17.966 1.00 93.00 79 GLN A O 1
ATOM 594 N N . TYR A 1 80 ? -12.899 -6.070 -16.693 1.00 90.75 80 TYR A N 1
ATOM 595 C CA . TYR A 1 80 ? -12.221 -7.132 -17.438 1.00 90.75 80 TYR A CA 1
ATOM 596 C C . TYR A 1 80 ? -12.994 -8.460 -17.395 1.00 90.75 80 TYR A C 1
ATOM 598 O O . TYR A 1 80 ? -13.135 -9.123 -18.423 1.00 90.75 80 TYR A O 1
ATOM 606 N N . ALA A 1 81 ? -13.522 -8.849 -16.232 1.00 89.38 81 ALA A N 1
ATOM 607 C CA . ALA A 1 81 ? -14.305 -10.073 -16.093 1.00 89.38 81 ALA A CA 1
ATOM 608 C C . ALA A 1 81 ? -15.598 -10.033 -16.930 1.00 89.38 81 ALA A C 1
ATOM 610 O O . ALA A 1 81 ? -15.927 -11.017 -17.593 1.00 89.38 81 ALA A O 1
ATOM 611 N N . GLU A 1 82 ? -16.298 -8.896 -16.955 1.00 90.81 82 GLU A N 1
ATOM 612 C CA . GLU A 1 82 ? -17.494 -8.691 -17.782 1.00 90.81 82 GLU A CA 1
ATOM 613 C C . GLU A 1 82 ? -17.181 -8.706 -19.287 1.00 90.81 82 GLU A C 1
ATOM 615 O O . GLU A 1 82 ? -17.919 -9.297 -20.084 1.00 90.81 82 GLU A O 1
ATOM 620 N N . ASP A 1 83 ? -16.068 -8.102 -19.703 1.00 90.56 83 ASP A N 1
ATOM 621 C CA . ASP A 1 83 ? -15.656 -8.068 -21.109 1.00 90.56 83 ASP A CA 1
ATOM 622 C C . ASP A 1 83 ? -15.194 -9.444 -21.622 1.00 90.56 83 ASP A C 1
ATOM 624 O O . ASP A 1 83 ? -15.437 -9.787 -22.784 1.00 90.56 83 ASP A O 1
ATOM 628 N N . VAL A 1 84 ? -14.602 -10.274 -20.758 1.00 90.81 84 VAL A N 1
ATOM 629 C CA . VAL A 1 84 ? -14.306 -11.683 -21.068 1.00 90.81 84 VAL A CA 1
ATOM 630 C C . VAL A 1 84 ? -15.589 -12.516 -21.118 1.00 90.81 84 VAL A C 1
ATOM 632 O O . VAL A 1 84 ? -15.765 -13.308 -22.044 1.00 90.81 84 VAL A O 1
ATOM 635 N N . LEU A 1 85 ? -16.518 -12.318 -20.174 1.00 88.19 85 LEU A N 1
ATOM 636 C CA . LEU A 1 85 ? -17.792 -13.048 -20.138 1.00 88.19 85 LEU A CA 1
ATOM 637 C C . LEU A 1 85 ? -18.674 -12.737 -21.357 1.00 88.19 85 LEU A C 1
ATOM 639 O O . LEU A 1 85 ? -19.312 -13.632 -21.906 1.00 88.19 85 LEU A O 1
ATOM 643 N N . SER A 1 86 ? -18.684 -11.479 -21.805 1.00 90.19 86 SER A N 1
ATOM 644 C CA . SER A 1 86 ? -19.405 -11.037 -23.007 1.00 90.19 86 SER A CA 1
ATOM 645 C C . SER A 1 86 ? -18.697 -11.390 -24.323 1.00 90.19 86 SER A C 1
ATOM 647 O O . SER A 1 86 ? -19.227 -11.103 -25.396 1.00 90.19 86 SER A O 1
ATOM 649 N N . GLY A 1 87 ? -17.516 -12.014 -24.263 1.00 85.50 87 GLY A N 1
ATOM 650 C CA . GLY A 1 87 ? -16.755 -12.455 -25.433 1.00 85.50 87 GLY A CA 1
ATOM 651 C C . GLY A 1 87 ? -16.069 -11.330 -26.216 1.00 85.50 87 GLY A C 1
ATOM 652 O O . GLY A 1 87 ? -15.563 -11.579 -27.309 1.00 85.50 87 GLY A O 1
ATOM 653 N N . LYS A 1 88 ? -16.027 -10.100 -25.683 1.00 82.62 88 LYS A N 1
ATOM 654 C CA . LYS A 1 88 ? -15.311 -8.969 -26.302 1.00 82.62 88 LYS A CA 1
ATOM 655 C C . LYS A 1 88 ? -13.794 -9.132 -26.212 1.00 82.62 88 LYS A C 1
ATOM 657 O O . LYS A 1 88 ? -13.072 -8.634 -27.074 1.00 82.62 88 LYS A O 1
ATOM 662 N N . VAL A 1 89 ? -13.313 -9.804 -25.166 1.00 81.44 89 VAL A N 1
ATOM 663 C CA . VAL A 1 89 ? -11.890 -10.041 -24.898 1.00 81.44 89 VAL A CA 1
ATOM 664 C C . VAL A 1 89 ? -11.634 -11.544 -24.810 1.00 81.44 89 VAL A C 1
ATOM 666 O O . VAL A 1 89 ? -12.380 -12.272 -24.158 1.00 81.44 89 VAL A O 1
ATOM 669 N N . SER A 1 90 ? -10.564 -12.019 -25.457 1.00 82.25 90 SER A N 1
ATOM 670 C CA . SER A 1 90 ? -10.152 -13.423 -25.346 1.00 82.25 90 SER A CA 1
ATOM 671 C C . SER A 1 90 ? -9.759 -13.735 -23.906 1.00 82.25 90 SER A C 1
ATOM 673 O O . SER A 1 90 ? -8.919 -13.045 -23.327 1.00 82.25 90 SER A O 1
ATOM 675 N N . ALA A 1 91 ? -10.336 -14.797 -23.345 1.00 79.69 91 ALA A N 1
ATOM 676 C CA . ALA A 1 91 ? -10.014 -15.241 -21.998 1.00 79.69 91 ALA A CA 1
ATOM 677 C C . ALA A 1 91 ? -8.524 -15.604 -21.888 1.00 79.69 91 ALA A C 1
ATOM 679 O O . ALA A 1 91 ? -8.027 -16.454 -22.631 1.00 79.69 91 ALA A O 1
ATOM 680 N N . ASP A 1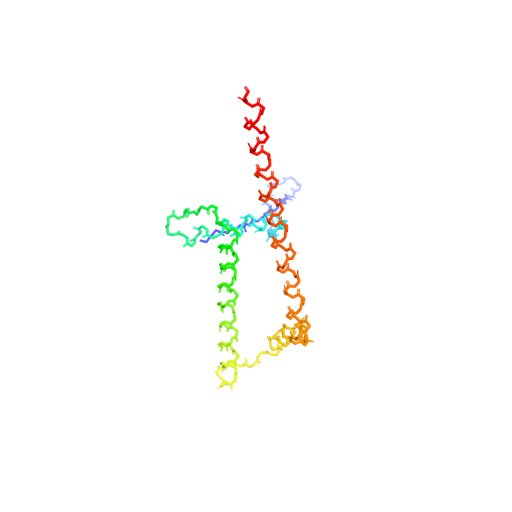 92 ? -7.818 -14.974 -20.947 1.00 87.69 92 ASP A N 1
ATOM 681 C CA . ASP A 1 92 ? -6.455 -15.351 -20.583 1.00 87.69 92 ASP A CA 1
ATOM 682 C C . ASP A 1 92 ? -6.484 -16.248 -19.338 1.00 87.69 92 ASP A C 1
ATOM 684 O O . ASP A 1 92 ? -6.849 -15.834 -18.233 1.00 87.69 92 ASP A O 1
ATOM 688 N N . ASN A 1 93 ? -6.063 -17.500 -19.512 1.00 87.00 93 ASN A N 1
ATOM 689 C CA . ASN A 1 93 ? -6.016 -18.490 -18.437 1.00 87.00 93 ASN A CA 1
ATOM 690 C C . ASN A 1 93 ? -5.034 -18.117 -17.313 1.00 87.00 93 ASN A C 1
ATOM 692 O O . ASN A 1 93 ? -5.179 -18.602 -16.190 1.00 87.00 93 ASN A O 1
ATOM 696 N N . THR A 1 94 ? -4.020 -17.292 -17.588 1.00 89.94 94 THR A N 1
ATOM 697 C CA . THR A 1 94 ? -3.074 -16.831 -16.563 1.00 89.94 94 THR A CA 1
ATOM 698 C C . THR A 1 94 ? -3.742 -15.838 -15.617 1.00 89.94 94 THR A C 1
ATOM 700 O O . THR A 1 94 ? -3.700 -16.033 -14.401 1.00 89.94 94 THR A O 1
ATOM 703 N N . VAL A 1 95 ? -4.454 -14.849 -16.164 1.00 88.19 95 VAL A N 1
ATOM 704 C CA . VAL A 1 95 ? -5.228 -13.869 -15.390 1.00 88.19 95 VAL A CA 1
ATOM 705 C C . VAL A 1 95 ? -6.335 -14.566 -14.604 1.00 88.19 95 VAL A C 1
ATOM 707 O O . VAL A 1 95 ? -6.464 -14.333 -13.405 1.00 88.19 95 VAL A O 1
ATOM 710 N N . GLY A 1 96 ? -7.060 -15.507 -15.221 1.00 88.19 96 GLY A N 1
ATOM 711 C CA . GLY A 1 96 ? -8.078 -16.303 -14.526 1.00 88.19 96 GLY A CA 1
ATOM 712 C C . GLY A 1 96 ? -7.531 -17.067 -13.312 1.00 88.19 96 GLY A C 1
ATOM 713 O O . GLY A 1 96 ? -8.158 -17.084 -12.252 1.00 88.19 96 GLY A O 1
ATOM 714 N N . ARG A 1 97 ? -6.320 -17.639 -13.411 1.00 91.69 97 ARG A N 1
ATOM 715 C CA . ARG A 1 97 ? -5.649 -18.285 -12.268 1.00 91.69 97 ARG A CA 1
ATOM 716 C C . ARG A 1 97 ? -5.256 -17.293 -11.178 1.00 91.69 97 ARG A C 1
ATOM 718 O O . ARG A 1 97 ? -5.412 -17.619 -10.003 1.00 91.69 97 ARG A O 1
ATOM 725 N N . PHE A 1 98 ? -4.765 -16.109 -11.541 1.00 91.75 98 PHE A N 1
ATOM 726 C CA . PHE A 1 98 ? -4.447 -15.073 -10.556 1.00 91.75 98 PHE A CA 1
ATOM 727 C C . PHE A 1 98 ? -5.695 -14.596 -9.810 1.00 91.75 98 PHE A C 1
ATOM 729 O O . PHE A 1 98 ? -5.653 -14.492 -8.587 1.00 91.75 98 PHE A O 1
ATOM 736 N N . LEU A 1 99 ? -6.817 -14.404 -10.510 1.00 89.75 99 LEU A N 1
ATOM 737 C CA . LEU A 1 99 ? -8.096 -14.043 -9.892 1.00 89.75 99 LEU A CA 1
ATOM 738 C C . LEU A 1 99 ? -8.608 -15.141 -8.954 1.00 89.75 99 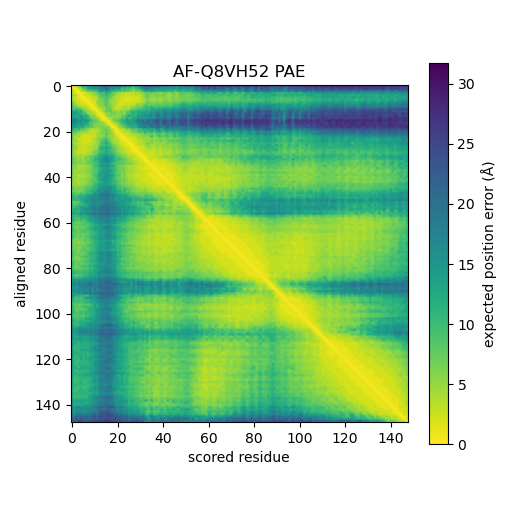LEU A C 1
ATOM 740 O O . LEU A 1 99 ? -9.006 -14.853 -7.828 1.00 89.75 99 LEU A O 1
ATOM 744 N N . MET A 1 100 ? -8.529 -16.406 -9.372 1.00 90.81 100 MET A N 1
ATOM 745 C CA . MET A 1 100 ? -8.927 -17.530 -8.523 1.00 90.81 100 MET A CA 1
ATOM 746 C C . MET A 1 100 ? -8.041 -17.646 -7.274 1.00 90.81 100 MET A C 1
ATOM 748 O O . MET A 1 100 ? -8.542 -17.873 -6.175 1.00 90.81 100 MET A O 1
ATOM 752 N N . SER A 1 101 ? -6.724 -17.463 -7.423 1.00 92.88 101 SER A N 1
ATOM 753 C CA . SER A 1 101 ? -5.788 -17.446 -6.292 1.00 92.88 101 SER A CA 1
ATOM 754 C C . SER A 1 101 ? -6.107 -16.311 -5.318 1.00 92.88 101 SER A C 1
ATOM 756 O O . SER A 1 101 ? -6.136 -16.542 -4.113 1.00 92.88 101 SER A O 1
ATOM 758 N N . LEU A 1 102 ? -6.419 -15.114 -5.828 1.00 91.62 102 LEU A N 1
ATOM 759 C CA . LEU A 1 102 ? -6.787 -13.959 -5.010 1.00 91.62 102 LEU A CA 1
ATOM 760 C C . LEU A 1 102 ? 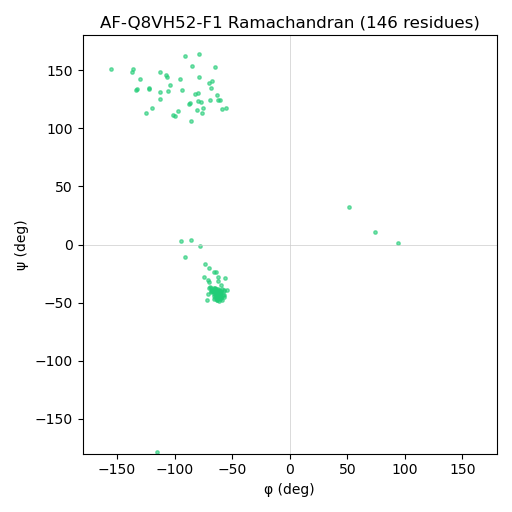-8.042 -14.229 -4.164 1.00 91.62 102 LEU A C 1
ATOM 762 O O . LEU A 1 102 ? -8.037 -13.966 -2.966 1.00 91.62 102 LEU A O 1
ATOM 766 N N . VAL A 1 103 ? -9.098 -14.791 -4.760 1.00 90.19 103 VAL A N 1
ATOM 767 C CA . VAL A 1 103 ? -10.350 -15.094 -4.041 1.00 90.19 103 VAL A CA 1
ATOM 768 C C . VAL A 1 103 ? -10.155 -16.219 -3.020 1.00 90.19 103 VAL A C 1
ATOM 770 O O . VAL A 1 103 ? -10.695 -16.156 -1.918 1.00 90.19 103 VAL A O 1
ATOM 773 N N . ASN A 1 104 ? -9.351 -17.230 -3.351 1.00 91.56 104 ASN A N 1
ATOM 774 C CA . ASN A 1 104 ? -9.107 -18.372 -2.467 1.00 91.56 104 ASN A CA 1
ATOM 775 C C . ASN A 1 104 ? -8.196 -18.057 -1.273 1.00 91.56 104 ASN A C 1
ATOM 777 O O . ASN A 1 104 ? -8.162 -18.839 -0.326 1.00 91.56 104 ASN A O 1
ATOM 781 N N . GLN A 1 105 ? -7.449 -16.950 -1.302 1.00 91.94 105 GLN A N 1
ATOM 782 C CA . GLN A 1 105 ? -6.639 -16.510 -0.161 1.00 91.94 105 GLN A CA 1
ATOM 783 C C . GLN A 1 105 ? -7.490 -16.006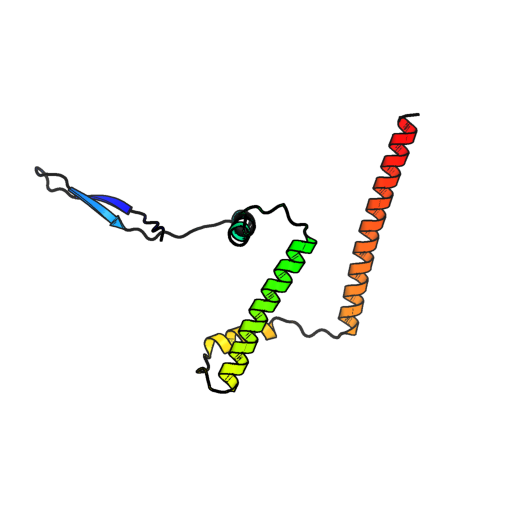 1.007 1.00 91.94 105 GLN A C 1
ATOM 785 O O . GLN A 1 105 ? -7.002 -15.966 2.135 1.00 91.94 105 GLN A O 1
ATOM 790 N N . VAL A 1 106 ? -8.748 -15.627 0.761 1.00 87.25 106 VAL A N 1
ATOM 791 C CA . VAL A 1 106 ? -9.646 -15.142 1.809 1.00 87.25 106 VAL A CA 1
ATOM 792 C C . VAL A 1 106 ? -10.239 -16.341 2.564 1.00 87.25 106 VAL A C 1
ATOM 794 O O . VAL A 1 106 ? -10.976 -17.134 1.968 1.00 87.25 106 VAL A O 1
ATOM 797 N N . PRO A 1 107 ? -9.944 -16.508 3.869 1.00 87.00 107 PRO A N 1
ATOM 798 C CA . PRO A 1 107 ? -10.508 -17.594 4.657 1.00 87.00 107 PRO A CA 1
ATOM 799 C C . PRO A 1 107 ? -12.018 -17.405 4.830 1.00 87.00 107 PRO A C 1
ATOM 801 O O . PRO A 1 107 ? -12.508 -16.298 5.049 1.00 87.00 107 PRO A O 1
ATOM 804 N N . LYS A 1 108 ? -12.766 -18.507 4.761 1.00 85.06 108 LYS A N 1
ATOM 805 C CA . LYS A 1 108 ? -14.207 -18.514 5.034 1.00 85.06 108 LYS A CA 1
ATOM 806 C C . LYS A 1 108 ? -14.416 -18.670 6.537 1.00 85.06 108 LYS A C 1
ATOM 808 O O . LYS A 1 108 ? -14.200 -19.755 7.068 1.00 85.06 108 LYS A O 1
ATOM 813 N N . ILE A 1 109 ? -14.804 -17.587 7.199 1.00 88.06 109 ILE A N 1
ATOM 814 C CA . ILE A 1 109 ? -15.065 -17.537 8.643 1.00 88.06 109 ILE A CA 1
ATOM 815 C C . ILE A 1 109 ? -16.579 -17.434 8.855 1.00 88.06 109 ILE A C 1
ATOM 817 O O . ILE A 1 109 ? -17.278 -16.827 8.040 1.00 88.06 109 ILE A O 1
ATOM 821 N N . VAL A 1 110 ? -17.093 -18.044 9.924 1.00 91.81 110 VAL A N 1
ATOM 822 C CA . VAL A 1 110 ? -18.497 -17.885 10.324 1.00 91.81 110 VAL A CA 1
ATOM 823 C C . VAL A 1 110 ? -18.708 -16.442 10.812 1.00 91.81 110 VAL A C 1
ATOM 825 O O . VAL A 1 110 ? -17.874 -15.947 11.573 1.00 91.81 110 VAL A O 1
ATOM 828 N N . PRO A 1 111 ? -19.784 -15.746 10.392 1.00 90.81 111 PRO A N 1
ATOM 829 C CA . PRO A 1 111 ? -20.005 -14.346 10.760 1.00 90.81 111 PRO A CA 1
ATOM 830 C C . PRO A 1 111 ? -19.983 -14.081 12.272 1.00 90.81 111 PRO A C 1
ATOM 832 O O . PRO A 1 111 ? -19.381 -13.098 12.694 1.00 90.81 111 PRO A O 1
ATOM 835 N N . ASP A 1 112 ? -20.554 -14.980 13.078 1.00 92.06 112 ASP A N 1
ATOM 836 C CA . ASP A 1 112 ? -20.646 -14.827 14.538 1.00 92.06 112 ASP A CA 1
ATOM 837 C C . ASP A 1 112 ? -19.264 -14.817 15.220 1.00 92.06 112 ASP A C 1
ATOM 839 O O . ASP A 1 112 ? -18.990 -14.003 16.112 1.00 92.06 112 ASP A O 1
ATOM 843 N N . ASP A 1 113 ? -18.355 -15.684 14.761 1.00 91.06 113 ASP A N 1
ATOM 844 C CA . ASP A 1 113 ? -16.976 -15.742 15.258 1.00 91.06 113 ASP A CA 1
ATOM 845 C C . ASP A 1 113 ? -16.203 -14.474 14.868 1.00 91.06 113 ASP A C 1
ATOM 847 O O . ASP A 1 113 ? -15.432 -13.927 15.662 1.00 91.06 113 ASP A O 1
ATOM 851 N N . PHE A 1 114 ? -16.433 -13.974 13.649 1.00 91.25 114 PHE A N 1
ATOM 852 C CA . PHE A 1 114 ? -15.820 -12.740 13.164 1.00 91.25 114 PHE A CA 1
ATOM 853 C C . PHE A 1 114 ? -16.303 -11.513 13.946 1.00 91.25 114 PHE A C 1
ATOM 855 O O . PHE A 1 114 ? -15.483 -10.685 14.340 1.00 91.25 114 PHE A O 1
ATOM 862 N N . GLU A 1 115 ? -17.607 -11.404 14.209 1.00 92.19 115 GLU A N 1
ATOM 863 C CA . GLU A 1 115 ? -18.183 -10.298 14.977 1.00 92.19 115 GLU A CA 1
ATOM 864 C C . GLU A 1 115 ? -17.656 -10.285 16.415 1.00 92.19 115 GLU A C 1
ATOM 866 O O . GLU A 1 115 ? -17.237 -9.239 16.916 1.00 92.19 115 GLU A O 1
ATOM 871 N N . THR A 1 116 ? -17.591 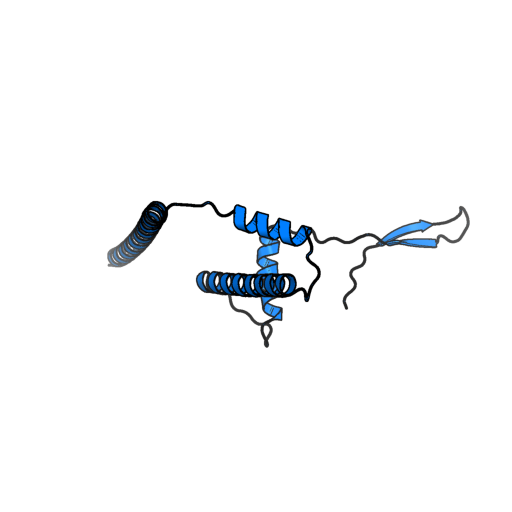-11.451 17.062 1.00 94.25 116 THR A N 1
ATOM 872 C CA . THR A 1 116 ? -17.041 -11.574 18.418 1.00 94.25 116 THR A CA 1
ATOM 873 C C . THR A 1 116 ? -15.570 -11.147 18.461 1.00 94.25 116 THR A C 1
ATOM 875 O O . THR A 1 116 ? -15.171 -10.364 19.328 1.00 94.25 116 THR A O 1
ATOM 878 N N . MET A 1 117 ? -14.765 -11.604 17.495 1.00 92.81 117 MET A N 1
ATOM 879 C CA . MET A 1 117 ? -13.354 -11.224 17.373 1.00 92.81 117 MET A CA 1
ATOM 880 C C . MET A 1 117 ? -13.184 -9.714 17.134 1.00 92.81 117 MET A C 1
ATOM 882 O O . MET A 1 117 ? -12.363 -9.071 17.793 1.00 92.81 117 MET A O 1
ATOM 886 N N . LEU A 1 118 ? -13.966 -9.139 16.216 1.00 93.50 118 LEU A N 1
ATOM 887 C CA . LEU A 1 118 ? -13.915 -7.719 15.870 1.00 93.50 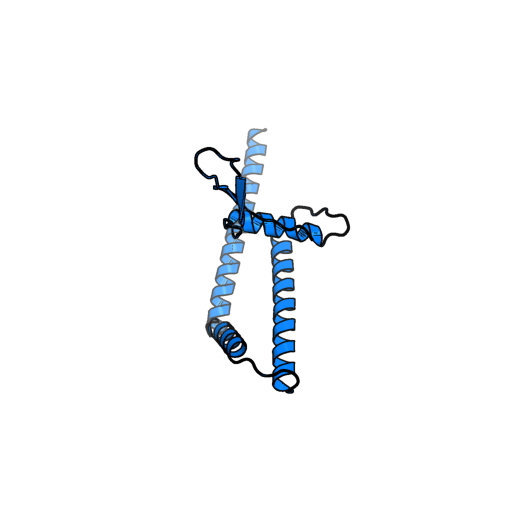118 LEU A CA 1
ATOM 888 C C . LEU A 1 118 ? -14.305 -6.838 17.062 1.00 93.50 118 LEU A C 1
ATOM 890 O O . LEU A 1 118 ? -13.577 -5.906 17.403 1.00 93.50 118 LEU A O 1
ATOM 894 N N . ASN A 1 119 ? -15.413 -7.163 17.732 1.00 94.56 119 ASN A N 1
ATOM 895 C CA . ASN A 1 119 ? -15.884 -6.435 18.909 1.00 94.56 119 ASN A CA 1
ATOM 896 C C . ASN A 1 119 ? -14.861 -6.490 20.049 1.00 94.56 119 ASN A C 1
ATOM 898 O O . ASN A 1 119 ? -14.594 -5.471 20.686 1.00 94.56 119 ASN A O 1
ATOM 902 N N . SER A 1 120 ? -14.237 -7.650 20.281 1.00 95.25 120 SER A N 1
ATOM 903 C CA . SER A 1 120 ? -13.172 -7.770 21.280 1.00 95.25 120 SER A CA 1
ATOM 904 C C . SER A 1 120 ? -11.978 -6.866 20.959 1.00 95.25 120 SER A C 1
ATOM 906 O O . SER A 1 120 ? -11.449 -6.223 21.862 1.00 95.25 120 SER A O 1
ATOM 908 N N . ASN A 1 121 ? -11.559 -6.789 19.692 1.00 94.06 121 ASN A N 1
ATOM 909 C CA . ASN A 1 121 ? -10.433 -5.947 19.286 1.00 94.06 121 ASN A CA 1
ATOM 910 C C . ASN A 1 121 ? -10.751 -4.446 19.401 1.00 94.06 121 ASN A C 1
ATOM 912 O O . ASN A 1 121 ? -9.921 -3.673 19.876 1.00 94.06 121 ASN A O 1
ATOM 916 N N . ILE A 1 122 ? -11.971 -4.040 19.034 1.00 94.94 122 ILE A N 1
ATOM 917 C CA . ILE A 1 122 ? -12.441 -2.657 19.191 1.00 94.94 122 ILE A CA 1
ATOM 918 C C . ILE A 1 122 ? -12.462 -2.258 20.669 1.00 94.94 122 ILE A C 1
ATOM 920 O O . ILE A 1 122 ? -11.970 -1.186 21.019 1.00 94.94 122 ILE A O 1
ATOM 924 N N . ASN A 1 123 ? -12.993 -3.119 21.540 1.00 95.31 123 ASN A N 1
ATOM 925 C CA . ASN A 1 123 ? -13.046 -2.852 22.976 1.00 95.31 123 ASN A CA 1
ATOM 926 C C . ASN A 1 123 ? -11.647 -2.695 23.590 1.00 95.31 123 ASN A C 1
ATOM 928 O O . ASN A 1 123 ? -11.444 -1.799 24.407 1.00 95.31 123 ASN A O 1
ATOM 932 N N . ASP A 1 124 ? -10.677 -3.514 23.174 1.00 96.88 124 ASP A N 1
ATOM 933 C CA . ASP A 1 124 ? -9.290 -3.413 23.641 1.00 96.88 124 ASP A CA 1
ATOM 934 C C . ASP A 1 124 ? -8.630 -2.096 23.191 1.00 96.88 124 ASP A C 1
ATOM 936 O O . ASP A 1 124 ? -8.087 -1.345 24.003 1.00 96.88 124 ASP A O 1
ATOM 940 N N . LEU A 1 125 ? -8.779 -1.726 21.913 1.00 95.38 125 LEU A N 1
ATOM 941 C CA . LEU A 1 125 ? -8.279 -0.445 21.398 1.00 95.38 125 LEU A CA 1
ATOM 942 C C . LEU A 1 125 ? -8.922 0.767 22.092 1.00 95.38 125 LEU A C 1
ATOM 944 O O . LEU A 1 125 ? -8.233 1.748 22.401 1.00 95.38 125 LEU A O 1
ATOM 948 N N . LEU A 1 126 ? -10.227 0.710 22.373 1.00 95.44 126 LEU A N 1
ATOM 949 C CA . LEU A 1 126 ? -10.926 1.747 23.134 1.00 95.44 126 LEU A CA 1
ATOM 950 C C . LEU A 1 126 ? -10.404 1.837 24.570 1.00 95.44 126 LEU A C 1
ATOM 952 O O . LEU A 1 126 ? -10.191 2.944 25.066 1.00 95.44 126 LEU A O 1
ATOM 956 N N . MET A 1 127 ? -10.139 0.699 25.215 1.00 96.44 127 MET A N 1
ATOM 957 C CA . MET A 1 127 ? -9.583 0.653 26.566 1.00 96.44 127 MET A CA 1
ATOM 958 C C . MET A 1 127 ? -8.180 1.268 26.626 1.00 96.44 127 MET A C 1
ATOM 960 O O . MET A 1 127 ? -7.907 2.088 27.504 1.00 96.44 127 MET A O 1
ATOM 964 N N . VAL A 1 128 ? -7.304 0.950 25.667 1.00 97.00 128 VAL A N 1
ATOM 965 C CA . VAL A 1 128 ? -5.959 1.548 25.575 1.00 97.00 128 VAL A CA 1
ATOM 966 C C . VAL A 1 128 ? -6.043 3.060 25.361 1.00 97.00 128 VAL A C 1
ATOM 968 O O . VAL A 1 128 ? -5.358 3.824 26.043 1.00 97.00 128 VAL A O 1
ATOM 971 N N . THR A 1 129 ? -6.922 3.512 24.464 1.00 95.38 129 THR A N 1
ATOM 972 C CA . THR A 1 129 ? -7.124 4.945 24.197 1.00 95.38 129 THR A CA 1
ATOM 973 C C . THR A 1 129 ? -7.655 5.672 25.435 1.00 95.38 129 THR A C 1
ATOM 975 O O . THR A 1 129 ? -7.216 6.777 25.760 1.00 95.38 129 THR A O 1
ATOM 978 N N . TYR A 1 130 ? -8.576 5.044 26.167 1.00 97.19 130 TYR A N 1
ATOM 979 C CA . TYR A 1 130 ? -9.108 5.578 27.415 1.00 97.19 130 TYR A CA 1
ATOM 980 C C . TYR A 1 130 ? -8.026 5.702 28.497 1.00 97.19 130 TYR A C 1
ATOM 982 O O . TYR A 1 130 ? -7.875 6.770 29.092 1.00 97.19 130 TYR A O 1
ATOM 990 N N . LEU A 1 131 ? -7.225 4.653 28.708 1.00 96.88 131 LEU A N 1
ATOM 991 C CA . LEU A 1 131 ? -6.111 4.672 29.658 1.00 96.88 131 LEU A CA 1
ATOM 992 C C . LEU A 1 131 ? -5.069 5.739 29.299 1.00 96.88 131 LEU A C 1
ATOM 994 O O . LEU A 1 131 ? -4.617 6.460 30.186 1.00 96.88 131 LEU A O 1
ATOM 998 N N . ALA A 1 132 ? -4.735 5.902 28.016 1.00 97.12 132 ALA A N 1
ATOM 999 C CA . ALA A 1 132 ? -3.824 6.952 27.562 1.00 97.12 132 ALA A CA 1
ATOM 1000 C C . ALA A 1 132 ? -4.345 8.353 27.935 1.00 97.12 132 ALA A C 1
ATOM 1002 O O . ALA A 1 132 ? -3.623 9.133 28.558 1.00 97.12 132 ALA A O 1
ATOM 1003 N N . ASN A 1 133 ? -5.622 8.642 27.665 1.00 96.56 133 ASN A N 1
ATOM 1004 C CA . ASN A 1 133 ? -6.242 9.918 28.040 1.00 96.56 133 ASN A CA 1
ATOM 1005 C C . ASN A 1 133 ? -6.269 10.138 29.563 1.00 96.56 133 ASN A C 1
ATOM 1007 O O . ASN A 1 133 ? -6.036 11.254 30.040 1.00 96.56 133 ASN A O 1
ATOM 1011 N N . LEU A 1 134 ? -6.512 9.079 30.342 1.00 96.81 134 LEU A N 1
ATOM 1012 C CA . LEU A 1 134 ? -6.484 9.142 31.803 1.00 96.81 134 LEU A CA 1
ATOM 1013 C C . LEU A 1 134 ? -5.072 9.463 32.309 1.00 96.81 134 LEU A C 1
ATOM 1015 O O . LEU A 1 134 ? -4.913 10.362 33.133 1.00 96.81 134 LEU A O 1
ATOM 1019 N N . THR A 1 135 ? -4.038 8.802 31.776 1.00 96.94 135 THR A N 1
ATOM 1020 C CA . THR A 1 135 ? -2.641 9.101 32.139 1.00 96.94 135 THR A CA 1
ATOM 1021 C C . THR A 1 135 ? -2.240 10.525 31.764 1.00 96.94 135 THR A C 1
ATOM 1023 O O . THR A 1 135 ? -1.642 11.216 32.585 1.00 96.94 135 THR A O 1
ATOM 1026 N N . GLN A 1 136 ? -2.641 11.015 30.587 1.00 96.56 136 GLN A N 1
ATOM 1027 C CA . GLN A 1 136 ? -2.407 12.401 30.181 1.00 96.56 136 GLN A CA 1
ATOM 1028 C C . GLN A 1 136 ? -3.083 13.397 31.136 1.00 96.56 136 GLN A C 1
ATOM 1030 O O . GLN A 1 136 ? -2.463 14.377 31.548 1.00 96.56 136 GLN A O 1
ATOM 1035 N N . SER A 1 137 ? -4.326 13.124 31.543 1.00 96.25 137 SER A N 1
ATOM 1036 C CA . SER A 1 137 ? -5.049 13.950 32.521 1.00 96.25 137 SER A CA 1
ATOM 1037 C C . SER A 1 137 ? -4.361 13.942 33.888 1.00 96.25 137 SER A C 1
ATOM 1039 O O . SER A 1 137 ? -4.219 14.988 34.518 1.00 96.25 137 SER A O 1
ATOM 1041 N N . GLN A 1 138 ? -3.879 12.779 34.332 1.00 94.50 138 GLN A N 1
ATOM 1042 C CA . GLN A 1 138 ? -3.168 12.642 35.600 1.00 94.50 138 GLN A CA 1
ATOM 1043 C C . GLN A 1 138 ? -1.833 13.399 35.598 1.00 94.50 138 GLN A C 1
ATOM 1045 O O . GLN A 1 138 ? -1.497 14.038 36.595 1.00 94.50 138 GLN A O 1
ATOM 1050 N N . ILE A 1 139 ? -1.097 13.367 34.482 1.00 96.12 139 ILE A N 1
ATOM 1051 C CA . ILE A 1 139 ? 0.128 14.158 34.295 1.00 96.12 139 ILE A CA 1
ATOM 1052 C C . ILE A 1 139 ? -0.200 15.652 34.382 1.00 96.12 139 ILE A C 1
ATOM 1054 O O . ILE A 1 139 ? 0.429 16.365 35.158 1.00 96.12 139 ILE A O 1
ATOM 1058 N N . ALA A 1 140 ? -1.232 16.114 33.670 1.00 95.44 140 ALA A N 1
ATOM 1059 C CA . ALA A 1 140 ? -1.638 17.518 33.697 1.00 95.44 140 ALA A CA 1
ATOM 1060 C C . ALA A 1 140 ? -2.045 17.987 35.108 1.00 95.44 140 ALA A C 1
ATOM 1062 O O . ALA A 1 140 ? -1.681 19.085 35.527 1.00 95.44 140 ALA A O 1
ATOM 1063 N N . LEU A 1 141 ? -2.768 17.157 35.868 1.00 95.19 141 LEU A N 1
ATOM 1064 C CA . LEU A 1 141 ? -3.115 17.454 37.262 1.00 95.19 141 LEU A CA 1
ATOM 1065 C C . LEU A 1 141 ? -1.877 17.511 38.162 1.00 95.19 141 LEU A C 1
ATOM 1067 O O . LEU A 1 141 ? -1.771 18.411 38.994 1.00 95.19 141 LEU A O 1
ATOM 1071 N N . ASN A 1 142 ? -0.937 16.579 37.990 1.00 94.50 142 ASN A N 1
ATOM 1072 C CA . ASN A 1 142 ? 0.305 16.563 38.754 1.00 94.50 142 ASN A CA 1
ATOM 1073 C C . ASN A 1 142 ? 1.147 17.819 38.483 1.00 94.50 142 ASN A C 1
ATOM 1075 O O . ASN A 1 142 ? 1.576 18.472 39.430 1.00 94.50 142 ASN A O 1
ATOM 1079 N N . GLU A 1 143 ? 1.289 18.225 37.219 1.00 94.75 143 GLU A N 1
ATOM 1080 C CA . GLU A 1 143 ? 1.974 19.469 36.854 1.00 94.75 143 GLU A CA 1
ATOM 1081 C C . GLU A 1 143 ? 1.321 20.701 37.490 1.00 94.75 143 GLU A C 1
ATOM 1083 O O . GLU A 1 143 ? 2.020 21.619 37.916 1.00 94.75 143 GLU A O 1
ATOM 1088 N N . LYS A 1 144 ? -0.014 20.752 37.581 1.00 93.38 144 LYS A N 1
ATOM 1089 C CA . LYS A 1 144 ? -0.711 21.859 38.257 1.00 93.38 144 LYS A CA 1
ATOM 1090 C C . LYS A 1 144 ? -0.490 21.855 39.767 1.00 93.38 144 LYS A C 1
ATOM 1092 O O . LYS A 1 144 ? -0.371 22.930 40.338 1.00 93.38 144 LYS A O 1
ATOM 1097 N N . LEU A 1 145 ? -0.415 20.680 40.389 1.00 92.00 145 LEU A N 1
ATOM 1098 C CA . LEU A 1 145 ? -0.121 20.526 41.817 1.00 92.00 145 LEU A CA 1
ATOM 1099 C C . LEU A 1 145 ? 1.324 20.882 42.176 1.00 92.00 145 LEU A C 1
ATOM 1101 O O . LEU A 1 145 ? 1.547 21.456 43.230 1.00 92.00 145 LEU A O 1
ATOM 1105 N N . VAL A 1 146 ? 2.292 20.549 41.321 1.00 90.06 146 VAL A N 1
ATOM 1106 C CA . VAL A 1 146 ? 3.714 20.876 41.534 1.00 90.06 146 VAL A CA 1
ATOM 1107 C C . VAL A 1 146 ? 4.004 22.363 41.293 1.00 90.06 146 VAL A C 1
ATOM 1109 O O . VAL A 1 146 ? 4.934 22.906 41.877 1.00 90.06 146 VAL A O 1
ATOM 1112 N N . ASN A 1 147 ? 3.216 23.023 40.439 1.00 82.88 147 ASN A N 1
ATOM 1113 C CA . ASN A 1 147 ? 3.334 24.458 40.158 1.00 82.88 147 ASN A CA 1
ATOM 1114 C C . ASN A 1 147 ? 2.557 25.360 41.144 1.00 82.88 147 ASN A C 1
ATOM 1116 O O . ASN A 1 147 ? 2.507 26.573 40.924 1.00 82.88 147 ASN A O 1
ATOM 1120 N N . LEU A 1 148 ? 1.928 24.784 42.175 1.00 63.88 148 LEU A N 1
ATOM 1121 C CA . LEU A 1 148 ? 1.334 25.489 43.319 1.00 63.88 148 LEU A CA 1
ATOM 1122 C C . LEU A 1 148 ? 2.373 25.654 44.433 1.00 63.88 148 LEU A C 1
ATOM 1124 O O . LEU A 1 148 ? 2.389 26.751 45.035 1.00 63.88 148 LEU A O 1
#

Radius of gyration: 28.67 Å; Cα contacts (8 Å, |Δi|>4): 52; chains: 1; bounding box: 73×44×75 Å

Secondary structure (DSSP, 8-state):
-----EEEEEEE--TTS--EEEEEEE-------HHHHHHHHHHHHGGGSTTS--PPPPHHHHHHHHHHHHHHHHHHHHHHHHHHHTTSS---HHHHHHHHHHHHTS----HHHHHHHHHHHHHHHHHHHHHHHHHHHHHHHHHHHHT-

pLDDT: mean 88.62, std 7.79, range [43.44, 97.19]

InterPro domains:
  IPR024969 EIF3F/CSN6-like, C-terminal [PF13012] (34-145)